Protein AF-A0A9X7N6F6-F1 (afdb_monomer_lite)

pLDDT: mean 71.25, std 15.25, range [35.34, 88.5]

Secondary structure (DSSP, 8-state):
---EEEEGGGTTSTT--EEEEEETTEEEEE---SSS--------EEESSHHHHHHHHHHHHSS---EE---S---S---

Sequence (79 aa):
MPDILLLIANKGTSHELTISDAGDELYCLDNTPDRLGKTWYELPRIYRSVRGCKLAAAKLLGEPQKWISPAQGGDANGC

Organism: Pseudomonas denitrificans (NCBI:txid43306)

Foldseek 3Di:
DWFKKWFPVQVPHLAIWMWTDPPPQKIWIDSDDPDDDHDDDGGTDIDNDPVVNQVVVCVVVVHRTDMDTPPDDPDDDDD

Structure (mmCIF, N/CA/C/O backbone):
data_AF-A0A9X7N6F6-F1
#
_entry.id   AF-A0A9X7N6F6-F1
#
loop_
_atom_site.group_PDB
_atom_site.id
_atom_site.type_symbol
_atom_site.label_atom_id
_atom_site.label_alt_id
_atom_site.label_comp_id
_atom_site.label_asym_id
_atom_site.label_entity_id
_atom_site.label_seq_id
_atom_site.pdbx_PDB_ins_code
_atom_site.Cartn_x
_atom_site.Cartn_y
_atom_site.Cartn_z
_atom_site.occupancy
_atom_site.B_iso_or_equiv
_atom_site.auth_seq_id
_atom_site.auth_comp_id
_atom_site.auth_asym_id
_atom_site.auth_atom_id
_atom_site.pdbx_PDB_model_num
ATOM 1 N N . MET A 1 1 ? 17.232 -3.816 -2.865 1.00 48.44 1 MET A N 1
ATOM 2 C CA . MET A 1 1 ? 16.121 -4.097 -1.929 1.00 48.44 1 MET A CA 1
ATOM 3 C C . MET A 1 1 ? 14.924 -3.320 -2.445 1.00 48.44 1 MET A C 1
ATOM 5 O O . MET A 1 1 ? 15.155 -2.174 -2.810 1.00 48.44 1 MET A O 1
ATOM 9 N N . PRO A 1 2 ? 13.725 -3.915 -2.567 1.00 59.94 2 PRO A N 1
ATOM 10 C CA . PRO A 1 2 ? 12.554 -3.177 -3.032 1.00 59.94 2 PRO A CA 1
ATOM 11 C C . PRO A 1 2 ? 12.245 -2.042 -2.052 1.00 59.94 2 PRO A C 1
ATOM 13 O O . PRO A 1 2 ? 12.245 -2.258 -0.836 1.00 59.94 2 PRO A O 1
ATOM 16 N N . ASP A 1 3 ? 12.007 -0.842 -2.576 1.00 72.06 3 ASP A N 1
ATOM 17 C CA . ASP A 1 3 ? 11.520 0.271 -1.768 1.00 72.06 3 ASP A CA 1
ATOM 18 C C . ASP A 1 3 ? 10.086 -0.041 -1.340 1.00 72.06 3 ASP A C 1
ATOM 20 O O . ASP A 1 3 ? 9.188 -0.219 -2.167 1.00 72.06 3 ASP A O 1
ATOM 24 N N . ILE A 1 4 ? 9.875 -0.133 -0.031 1.00 78.25 4 ILE A N 1
ATOM 25 C CA . ILE A 1 4 ? 8.555 -0.330 0.564 1.00 78.25 4 ILE A CA 1
ATOM 26 C C . ILE A 1 4 ? 8.149 0.983 1.232 1.00 78.25 4 ILE A C 1
ATOM 28 O O . ILE A 1 4 ? 8.977 1.698 1.790 1.00 78.25 4 ILE A O 1
ATOM 32 N N . LEU A 1 5 ? 6.870 1.329 1.180 1.00 80.38 5 LEU A N 1
ATOM 33 C CA . LEU A 1 5 ? 6.258 2.400 1.957 1.00 80.38 5 LEU A CA 1
ATOM 34 C C . LEU A 1 5 ? 5.074 1.824 2.724 1.00 80.38 5 LEU A C 1
ATOM 36 O O . LEU A 1 5 ? 4.287 1.057 2.182 1.00 80.38 5 LEU A O 1
ATOM 40 N N . LEU A 1 6 ? 4.918 2.233 3.974 1.00 77.69 6 LEU A N 1
ATOM 41 C CA . LEU A 1 6 ? 3.854 1.794 4.866 1.00 77.69 6 LEU A CA 1
ATOM 42 C C . LEU A 1 6 ? 2.949 2.967 5.227 1.00 77.69 6 LEU A C 1
ATOM 44 O O . LEU A 1 6 ? 3.404 4.099 5.442 1.00 77.69 6 LEU A O 1
ATOM 48 N N . LEU A 1 7 ? 1.656 2.688 5.327 1.00 76.00 7 LEU A N 1
ATOM 49 C CA . LEU A 1 7 ? 0.669 3.629 5.823 1.00 76.00 7 LEU A CA 1
ATOM 50 C C . LEU A 1 7 ? 0.744 3.728 7.355 1.00 76.00 7 LEU A C 1
ATOM 52 O O . LEU A 1 7 ? 0.434 2.766 8.053 1.00 76.00 7 LEU A O 1
ATOM 56 N N . ILE A 1 8 ? 1.086 4.905 7.896 1.00 70.38 8 ILE A N 1
ATOM 57 C CA . ILE A 1 8 ? 1.238 5.090 9.354 1.00 70.38 8 ILE A CA 1
ATOM 58 C C . ILE A 1 8 ? -0.094 4.923 10.083 1.00 70.38 8 ILE A C 1
ATOM 60 O O . ILE A 1 8 ? -0.128 4.314 11.147 1.00 70.38 8 ILE A O 1
ATOM 64 N N . ALA A 1 9 ? -1.174 5.482 9.523 1.00 68.19 9 ALA A N 1
ATOM 65 C CA . ALA A 1 9 ? -2.476 5.570 10.189 1.00 68.19 9 ALA A CA 1
ATOM 66 C C . ALA A 1 9 ? -3.007 4.201 10.645 1.00 68.19 9 ALA A C 1
ATOM 68 O O . ALA A 1 9 ? -3.721 4.122 11.638 1.00 68.19 9 ALA A O 1
ATOM 69 N N . ASN A 1 10 ? -2.588 3.132 9.961 1.00 69.31 10 ASN A N 1
ATOM 70 C CA . ASN A 1 10 ? -3.023 1.766 10.211 1.00 69.31 10 ASN A CA 1
ATOM 71 C C . ASN A 1 10 ? -1.859 0.802 10.491 1.00 69.31 10 ASN A C 1
ATO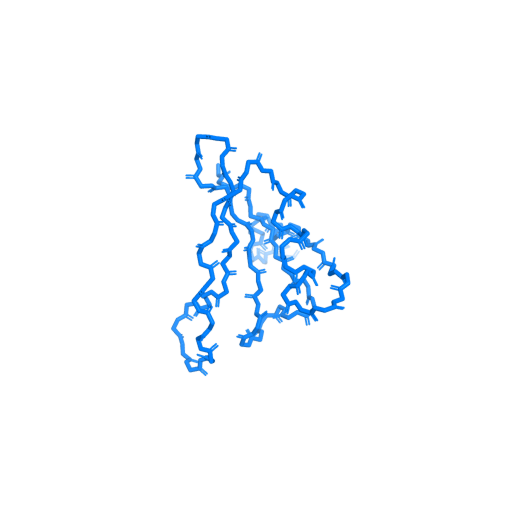M 73 O O . ASN A 1 10 ? -2.038 -0.410 10.398 1.00 69.31 10 ASN A O 1
ATOM 77 N N . LYS A 1 11 ? -0.666 1.308 10.827 1.00 72.50 11 LYS A N 1
ATOM 78 C CA . LYS A 1 11 ? 0.497 0.453 11.095 1.00 72.50 11 LYS A CA 1
ATOM 79 C C . LYS A 1 11 ? 0.207 -0.501 12.262 1.00 72.50 11 LYS A C 1
ATOM 81 O O . LYS A 1 11 ? -0.204 -0.070 13.337 1.00 72.50 11 LYS A O 1
ATOM 86 N N . GLY A 1 12 ? 0.431 -1.793 12.053 1.00 69.06 12 GLY A N 1
ATOM 87 C CA . GLY A 1 12 ? 0.156 -2.873 12.998 1.00 69.06 12 GLY A CA 1
ATOM 88 C C . GLY A 1 12 ? -1.302 -3.347 13.016 1.00 69.06 12 GLY A C 1
ATOM 89 O O . GLY A 1 12 ? -1.591 -4.396 13.598 1.00 69.06 12 GLY A O 1
ATOM 90 N N . THR A 1 13 ? -2.233 -2.656 12.350 1.00 71.56 13 THR A N 1
ATOM 91 C CA . THR A 1 13 ? -3.670 -2.978 12.401 1.00 71.56 13 THR A CA 1
ATOM 92 C C . THR A 1 13 ? -4.112 -3.871 11.239 1.00 71.56 13 THR A C 1
ATOM 94 O O . THR A 1 13 ? -3.332 -4.212 10.349 1.00 71.56 13 THR A O 1
ATOM 97 N N . SER A 1 14 ? -5.373 -4.314 11.258 1.00 69.88 14 SER A N 1
ATOM 98 C CA . SER A 1 14 ? -6.019 -5.046 10.156 1.00 69.88 14 SER A CA 1
ATOM 99 C C . SER A 1 14 ? -6.161 -4.265 8.855 1.00 69.88 14 SER A C 1
ATOM 101 O O . SER A 1 14 ? -6.586 -4.844 7.864 1.00 69.88 14 SER A O 1
ATOM 103 N N . HIS A 1 15 ? -5.834 -2.975 8.862 1.00 70.88 15 HIS A N 1
ATOM 104 C CA . HIS A 1 15 ? -6.041 -2.061 7.743 1.00 70.88 15 HIS A CA 1
ATOM 105 C C . HIS A 1 15 ? -4.725 -1.447 7.244 1.00 70.88 15 HIS A C 1
ATOM 107 O O . HIS A 1 15 ? -4.733 -0.374 6.632 1.00 70.88 15 HIS A O 1
ATOM 113 N N . GLU A 1 16 ? -3.590 -2.067 7.578 1.00 79.62 16 GLU A N 1
ATOM 114 C CA . GLU A 1 16 ? -2.276 -1.604 7.144 1.00 79.62 16 GLU A CA 1
ATOM 115 C C . GLU A 1 16 ? -2.155 -1.704 5.622 1.00 79.62 16 GLU A C 1
ATOM 117 O O . GLU A 1 16 ? -2.230 -2.787 5.053 1.00 79.62 16 GLU A O 1
ATOM 122 N N . LEU A 1 17 ? -1.928 -0.564 4.966 1.00 82.94 17 LEU A N 1
ATOM 123 C CA . LEU A 1 17 ? -1.622 -0.526 3.542 1.00 82.94 17 LEU A CA 1
ATOM 124 C C . LEU A 1 17 ? -0.120 -0.405 3.325 1.00 82.94 17 LEU A C 1
ATOM 126 O O . LEU A 1 17 ? 0.550 0.421 3.953 1.00 82.94 17 LEU A O 1
ATOM 130 N N . THR A 1 18 ? 0.380 -1.170 2.368 1.00 85.44 18 THR A N 1
ATOM 131 C CA . THR A 1 18 ? 1.775 -1.158 1.944 1.00 85.44 18 THR A CA 1
ATOM 132 C C . THR A 1 18 ? 1.854 -0.810 0.462 1.00 85.44 18 THR A C 1
ATOM 134 O O . THR A 1 18 ? 0.988 -1.184 -0.328 1.00 85.44 18 THR A O 1
ATOM 137 N N . ILE A 1 19 ? 2.864 -0.034 0.084 1.00 86.44 19 ILE A N 1
ATOM 138 C CA . ILE A 1 19 ? 3.252 0.176 -1.306 1.00 86.44 19 ILE A CA 1
ATOM 139 C C . ILE A 1 19 ? 4.615 -0.469 -1.473 1.00 86.44 19 ILE A C 1
ATOM 141 O O . ILE A 1 19 ? 5.538 -0.101 -0.754 1.00 86.44 19 ILE A O 1
ATOM 145 N N . SER A 1 20 ? 4.756 -1.389 -2.410 1.00 85.94 20 SER A N 1
ATOM 146 C CA . SER A 1 20 ? 6.022 -2.059 -2.706 1.00 85.94 20 SER A CA 1
ATOM 147 C C . SER A 1 20 ? 6.400 -1.855 -4.166 1.00 85.94 20 SER A C 1
ATOM 149 O O . SER A 1 20 ? 5.530 -1.757 -5.030 1.00 85.94 20 SER A O 1
ATOM 151 N N . ASP A 1 21 ? 7.698 -1.767 -4.444 1.00 84.44 21 ASP A N 1
ATOM 152 C CA . ASP A 1 21 ? 8.216 -1.937 -5.801 1.00 84.44 21 ASP A CA 1
ATOM 153 C C . ASP A 1 21 ? 7.932 -3.373 -6.276 1.00 84.44 21 ASP A C 1
ATOM 155 O O . ASP A 1 21 ? 8.313 -4.347 -5.619 1.00 84.44 21 ASP A O 1
ATOM 159 N N . ALA A 1 22 ? 7.215 -3.486 -7.390 1.00 78.19 22 ALA A N 1
ATOM 160 C CA . ALA A 1 22 ? 6.829 -4.746 -8.012 1.00 78.19 22 ALA A CA 1
ATOM 161 C C . ALA A 1 22 ? 7.859 -5.236 -9.047 1.00 78.19 22 ALA A C 1
ATOM 163 O O . ALA A 1 22 ? 7.705 -6.338 -9.575 1.00 78.19 22 ALA A O 1
ATOM 164 N N . GLY A 1 23 ? 8.890 -4.436 -9.335 1.00 75.19 23 GLY A N 1
ATOM 165 C CA . GLY A 1 23 ? 9.767 -4.599 -10.490 1.00 75.19 23 GLY A CA 1
ATOM 166 C C . GLY A 1 23 ? 9.216 -3.898 -11.736 1.00 75.19 23 GLY A C 1
ATOM 167 O O . GLY A 1 23 ? 8.072 -3.447 -11.765 1.00 75.19 23 GLY A O 1
ATOM 168 N N . ASP A 1 24 ? 10.049 -3.776 -12.773 1.00 79.62 24 ASP A N 1
ATOM 169 C CA . ASP A 1 24 ? 9.682 -3.203 -14.081 1.00 79.62 24 ASP A CA 1
ATOM 170 C C . ASP A 1 24 ? 9.080 -1.780 -14.035 1.00 79.62 24 ASP A C 1
ATOM 172 O O . ASP A 1 24 ? 8.203 -1.439 -14.826 1.00 79.62 24 ASP A O 1
ATOM 176 N N . GLU A 1 25 ? 9.553 -0.933 -13.109 1.00 75.81 25 GLU A N 1
ATOM 177 C CA . GLU A 1 25 ? 9.042 0.436 -12.871 1.00 75.81 25 GLU A CA 1
ATOM 178 C C . GLU A 1 25 ? 7.582 0.489 -12.371 1.00 75.81 25 GLU A C 1
ATOM 180 O O . GLU A 1 25 ? 6.887 1.509 -12.487 1.00 75.81 25 GLU A O 1
ATOM 185 N N . LEU A 1 26 ? 7.095 -0.612 -11.800 1.00 82.75 26 LEU A N 1
ATOM 186 C CA . LEU A 1 26 ? 5.742 -0.740 -11.280 1.00 82.75 26 LEU A CA 1
ATOM 187 C C . LEU A 1 26 ? 5.740 -0.806 -9.751 1.00 82.75 26 LEU A C 1
ATOM 189 O O . LEU A 1 26 ? 6.662 -1.291 -9.111 1.00 82.75 26 LEU A O 1
ATOM 193 N N . TYR A 1 27 ? 4.651 -0.335 -9.159 1.00 83.81 27 TYR A N 1
ATOM 194 C CA . TYR A 1 27 ? 4.406 -0.353 -7.725 1.00 83.81 27 TYR A CA 1
ATOM 195 C C . TYR A 1 27 ? 3.090 -1.064 -7.435 1.00 83.81 27 TYR A C 1
ATOM 197 O O . TYR A 1 27 ? 2.076 -0.801 -8.088 1.00 83.81 27 TYR A O 1
ATOM 205 N N . CYS A 1 28 ? 3.087 -1.913 -6.417 1.00 83.88 28 CYS A N 1
ATOM 206 C CA . CYS A 1 28 ? 1.899 -2.579 -5.903 1.00 83.88 28 CYS A CA 1
ATOM 207 C C . CYS A 1 28 ? 1.368 -1.832 -4.681 1.00 83.88 28 CYS A C 1
ATOM 209 O O . CYS A 1 28 ? 2.149 -1.394 -3.845 1.00 83.88 28 CYS A O 1
ATOM 211 N N . LEU A 1 29 ? 0.047 -1.682 -4.578 1.00 84.62 29 LEU A N 1
ATOM 212 C CA . LEU A 1 29 ? -0.642 -1.335 -3.333 1.00 84.62 29 LEU A CA 1
ATOM 213 C C . LEU A 1 29 ? -1.239 -2.623 -2.760 1.00 84.62 29 LEU A C 1
ATOM 215 O O . LEU A 1 29 ? -1.962 -3.304 -3.481 1.00 84.62 29 LEU A O 1
ATOM 219 N N . ASP A 1 30 ? -0.951 -2.946 -1.503 1.00 80.25 30 A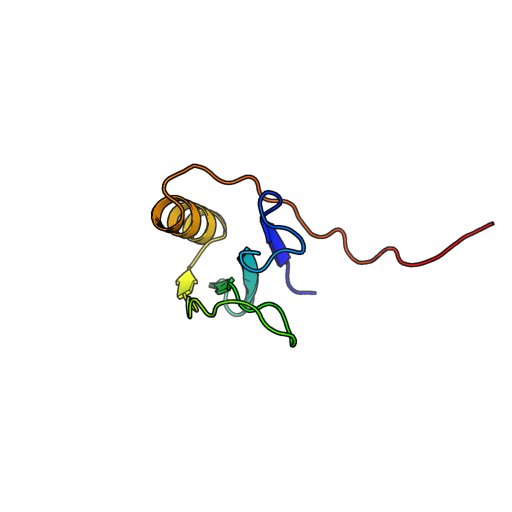SP A N 1
ATOM 220 C CA . ASP A 1 30 ? -1.409 -4.178 -0.852 1.00 80.25 30 ASP A CA 1
ATOM 221 C C . ASP A 1 30 ? -1.931 -3.890 0.567 1.00 80.25 30 ASP A C 1
ATOM 223 O O . ASP A 1 30 ? -1.442 -2.988 1.248 1.00 80.25 30 ASP A O 1
ATOM 227 N N . ASN A 1 31 ? -2.934 -4.654 0.999 1.00 75.56 31 ASN A N 1
ATOM 228 C CA . ASN A 1 31 ? -3.534 -4.651 2.338 1.00 75.56 31 ASN A CA 1
ATOM 229 C C . ASN A 1 31 ? -3.512 -6.057 2.963 1.00 75.56 31 ASN A C 1
ATOM 231 O O . ASN A 1 31 ? -4.431 -6.438 3.688 1.00 75.56 31 ASN A O 1
ATOM 235 N N . THR A 1 32 ? -2.519 -6.876 2.622 1.00 66.00 32 THR A N 1
ATOM 236 C CA . THR A 1 32 ? -2.404 -8.245 3.126 1.00 66.00 32 THR A CA 1
ATOM 237 C C . THR A 1 32 ? -1.347 -8.301 4.224 1.00 66.00 32 THR A C 1
ATOM 239 O O . THR A 1 32 ? -0.170 -8.527 3.946 1.00 66.00 32 THR A O 1
ATOM 242 N N . PRO A 1 33 ? -1.717 -8.088 5.495 1.00 55.31 33 PRO A N 1
ATOM 243 C CA . PRO A 1 33 ? -0.822 -8.392 6.592 1.00 55.31 33 PRO A CA 1
ATOM 244 C C . PRO A 1 33 ? -0.739 -9.910 6.755 1.00 55.31 33 PRO A C 1
ATOM 246 O O . PRO A 1 33 ? -1.751 -10.602 6.890 1.00 55.31 33 PRO A O 1
ATOM 249 N N . ASP A 1 34 ? 0.494 -10.405 6.738 1.00 57.09 34 ASP A N 1
ATOM 250 C CA . ASP A 1 34 ? 0.827 -11.814 6.885 1.00 57.09 34 ASP A CA 1
ATOM 251 C C . ASP A 1 34 ? 0.189 -12.398 8.164 1.00 57.09 34 ASP A C 1
ATOM 253 O O . ASP A 1 34 ? 0.285 -11.825 9.251 1.00 57.09 34 ASP A O 1
ATOM 257 N N . ARG A 1 35 ? -0.521 -13.519 7.982 1.00 49.75 35 ARG A N 1
ATOM 258 C CA . ARG A 1 35 ? -1.003 -14.502 8.974 1.00 49.75 35 ARG A CA 1
ATOM 259 C C . ARG A 1 35 ? -1.358 -13.972 10.376 1.00 49.75 35 ARG A C 1
ATOM 261 O O . ARG A 1 35 ? -0.493 -13.932 11.238 1.00 49.75 35 ARG A O 1
ATOM 268 N N . LEU A 1 36 ? -2.657 -13.732 10.628 1.00 48.78 36 LEU A N 1
ATOM 269 C CA . LEU A 1 36 ? -3.423 -14.058 11.865 1.00 48.78 36 LEU A CA 1
ATOM 270 C C . LEU A 1 36 ? -4.639 -13.117 12.042 1.00 48.78 36 LEU A C 1
ATOM 272 O O . LEU A 1 36 ? -4.633 -12.210 12.868 1.00 48.78 36 LEU A O 1
ATOM 276 N N . GLY A 1 37 ? -5.717 -13.361 11.285 1.00 52.41 37 GLY A N 1
ATOM 277 C CA . GLY A 1 37 ? -7.067 -12.905 11.666 1.00 52.41 37 GLY A CA 1
ATOM 278 C C . GLY A 1 37 ? -7.451 -11.454 11.347 1.00 52.41 37 GLY A C 1
ATOM 279 O O . GLY A 1 37 ? -8.058 -10.791 12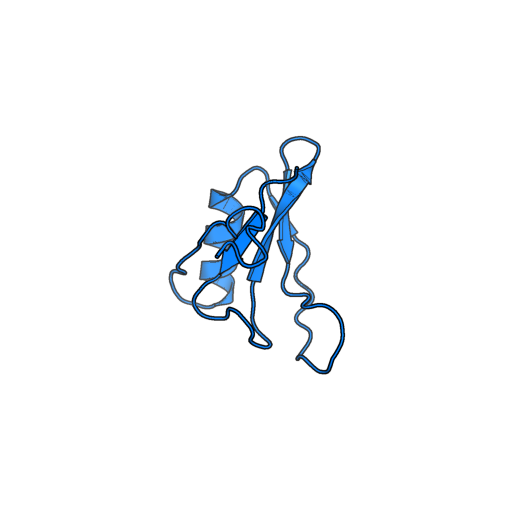.183 1.00 52.41 37 GLY A O 1
ATOM 280 N N . LYS A 1 38 ? -7.153 -10.953 10.144 1.00 48.59 38 LYS A N 1
ATOM 281 C CA . LYS A 1 38 ? -7.519 -9.592 9.712 1.00 48.59 38 LYS A CA 1
ATOM 282 C C . LYS A 1 38 ? -8.530 -9.643 8.554 1.00 48.59 38 LYS A C 1
ATOM 284 O O . LYS A 1 38 ? -8.491 -10.561 7.740 1.00 48.59 38 LYS A O 1
ATOM 289 N N . THR A 1 39 ? -9.480 -8.706 8.530 1.00 50.44 39 THR A N 1
ATOM 290 C CA . THR A 1 39 ? -10.546 -8.604 7.517 1.00 50.44 39 THR A CA 1
ATOM 291 C C . THR A 1 39 ? -9.938 -8.340 6.141 1.00 50.44 39 THR A C 1
ATOM 293 O O . THR A 1 39 ? -9.351 -7.285 5.918 1.00 50.44 39 THR A O 1
ATOM 296 N N . TRP A 1 40 ? -10.069 -9.303 5.232 1.00 44.44 40 TRP A N 1
ATOM 297 C CA . TRP A 1 40 ? -9.452 -9.268 3.909 1.00 44.44 40 TRP A CA 1
ATOM 298 C C . TRP A 1 40 ? -10.171 -8.267 3.001 1.00 44.44 40 TRP A C 1
ATOM 300 O O . TRP A 1 40 ? -11.326 -8.473 2.634 1.00 44.44 40 TRP A O 1
ATOM 310 N N . TYR A 1 41 ? -9.474 -7.203 2.611 1.00 53.94 41 TYR A N 1
ATOM 311 C CA . TYR A 1 41 ? -9.809 -6.442 1.410 1.00 53.94 41 TYR A CA 1
ATOM 312 C C . TYR A 1 41 ? -8.755 -6.781 0.361 1.00 53.94 41 TYR A C 1
ATOM 314 O O . TYR A 1 41 ? -7.619 -6.322 0.452 1.00 53.94 41 TYR A O 1
ATOM 322 N N . GLU A 1 42 ? -9.114 -7.606 -0.618 1.00 54.25 42 GLU A N 1
ATOM 323 C CA . GLU A 1 42 ? -8.213 -7.965 -1.712 1.00 54.25 42 GLU A CA 1
ATOM 324 C C . GLU A 1 42 ? -8.030 -6.740 -2.624 1.00 54.25 42 GLU A C 1
ATOM 326 O O . GLU A 1 42 ? -8.919 -6.378 -3.397 1.00 54.25 42 GLU A O 1
ATOM 331 N N . LEU A 1 43 ? -6.903 -6.036 -2.488 1.00 61.53 43 LEU A N 1
ATOM 332 C CA . LEU A 1 43 ? -6.605 -4.840 -3.285 1.00 61.53 43 LEU A CA 1
ATOM 333 C C . LEU A 1 43 ? -5.266 -4.882 -4.043 1.00 61.53 43 LEU A C 1
ATOM 335 O O . LEU A 1 43 ? -4.622 -3.839 -4.120 1.00 61.53 43 LEU A O 1
ATOM 339 N N . PRO A 1 44 ? -4.847 -5.994 -4.678 1.00 66.88 44 PRO A N 1
ATOM 340 C CA . PRO A 1 44 ? -3.637 -5.992 -5.490 1.00 66.88 44 PRO A CA 1
ATOM 341 C C . PRO A 1 44 ? -3.856 -5.128 -6.736 1.00 66.88 44 PRO A C 1
ATOM 343 O O . PRO A 1 44 ? -4.576 -5.492 -7.669 1.00 66.88 44 PRO A O 1
ATOM 346 N N . ARG A 1 45 ? -3.251 -3.940 -6.755 1.00 78.88 45 ARG A N 1
ATOM 347 C CA . ARG A 1 45 ? -3.292 -3.042 -7.913 1.00 78.88 45 ARG A CA 1
ATOM 348 C C . ARG A 1 45 ? -1.896 -2.572 -8.273 1.00 78.88 45 ARG A C 1
ATOM 350 O O . ARG A 1 45 ? -1.175 -2.047 -7.429 1.00 78.88 45 ARG A O 1
ATOM 357 N N . ILE A 1 46 ? -1.574 -2.729 -9.552 1.00 81.94 46 ILE A N 1
ATOM 358 C CA . ILE A 1 46 ? -0.307 -2.323 -10.151 1.00 81.94 46 ILE A CA 1
ATOM 359 C C . ILE A 1 46 ? -0.433 -0.884 -10.663 1.00 81.94 46 ILE A C 1
ATOM 361 O O . ILE A 1 46 ? -1.354 -0.553 -11.416 1.00 81.94 46 ILE A O 1
ATOM 365 N N . TYR A 1 47 ? 0.511 -0.029 -10.282 1.00 83.75 47 TYR A N 1
ATOM 366 C CA . TYR A 1 47 ? 0.592 1.372 -10.686 1.00 83.75 47 TYR A CA 1
ATOM 367 C C . TYR A 1 47 ? 1.988 1.721 -11.187 1.00 83.75 47 TYR A C 1
ATOM 369 O O . TYR A 1 47 ? 2.978 1.183 -10.724 1.00 83.75 47 TYR A O 1
ATOM 377 N N . ARG A 1 48 ? 2.088 2.715 -12.072 1.00 85.81 48 ARG A N 1
ATOM 378 C CA . ARG A 1 48 ? 3.379 3.192 -12.610 1.00 85.81 48 ARG A CA 1
ATOM 379 C C . ARG A 1 48 ? 4.136 4.162 -11.693 1.00 85.81 48 ARG A C 1
ATOM 381 O O . ARG A 1 48 ?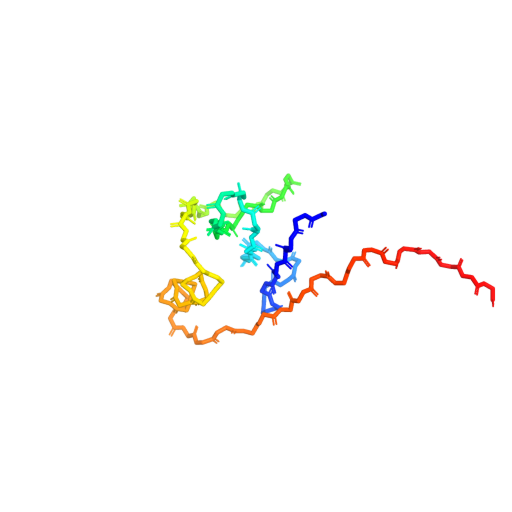 5.133 4.740 -12.094 1.00 85.81 48 ARG A O 1
ATOM 388 N N . SER A 1 49 ? 3.599 4.477 -10.511 1.00 88.50 49 SER A N 1
ATOM 389 C CA . SER A 1 49 ? 4.262 5.386 -9.568 1.00 88.50 49 SER A CA 1
ATOM 390 C C . SER A 1 49 ? 3.711 5.261 -8.152 1.00 88.50 49 SER A C 1
ATOM 392 O O . SER A 1 49 ? 2.508 5.067 -7.956 1.00 88.50 49 SER A O 1
ATOM 394 N N . VAL A 1 50 ? 4.567 5.543 -7.166 1.00 86.50 50 VAL A N 1
ATOM 395 C CA . VAL A 1 50 ? 4.190 5.716 -5.752 1.00 86.50 50 VAL A CA 1
ATOM 396 C C . VAL A 1 50 ? 3.036 6.709 -5.581 1.00 86.50 50 VAL A C 1
ATOM 398 O O . VAL A 1 50 ? 2.119 6.484 -4.791 1.00 86.50 50 VAL A O 1
ATOM 401 N N . ARG A 1 51 ? 3.050 7.825 -6.326 1.00 87.31 51 ARG A N 1
ATOM 402 C CA . ARG A 1 51 ? 1.981 8.835 -6.269 1.00 87.31 51 ARG A CA 1
ATOM 403 C C . ARG A 1 51 ? 0.630 8.238 -6.674 1.00 87.31 51 ARG A C 1
ATOM 405 O O . ARG A 1 51 ? -0.376 8.554 -6.040 1.00 87.31 51 ARG A O 1
ATOM 412 N N . GLY A 1 52 ? 0.615 7.375 -7.691 1.00 87.12 52 GLY A N 1
ATOM 413 C CA . GLY A 1 52 ? -0.574 6.639 -8.125 1.00 87.12 52 GLY A CA 1
ATOM 414 C C . GLY A 1 52 ? -1.143 5.757 -7.015 1.00 87.12 52 GLY A C 1
ATOM 415 O O . GLY A 1 52 ? -2.336 5.850 -6.721 1.00 87.12 52 GLY A O 1
ATOM 416 N N . CYS A 1 53 ? -0.284 5.002 -6.328 1.00 87.06 53 CYS A N 1
ATOM 417 C CA . CYS A 1 53 ? -0.694 4.168 -5.199 1.00 87.06 53 CYS A CA 1
ATOM 418 C C . CYS A 1 53 ? -1.283 4.995 -4.043 1.00 87.06 53 CYS A C 1
ATOM 420 O O . CYS A 1 53 ? -2.351 4.668 -3.529 1.00 87.06 53 CYS A O 1
ATOM 422 N N . LYS A 1 54 ? -0.645 6.116 -3.670 1.00 87.06 54 LYS A N 1
ATOM 423 C CA . LYS A 1 54 ? -1.143 7.004 -2.598 1.00 87.06 54 LYS A CA 1
ATOM 424 C C . LYS A 1 54 ? -2.518 7.596 -2.922 1.00 8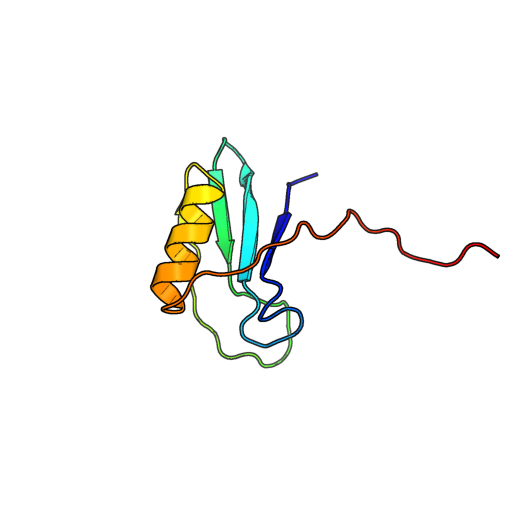7.06 54 LYS A C 1
ATOM 426 O O . LYS A 1 54 ? -3.371 7.683 -2.041 1.00 87.06 54 LYS A O 1
ATOM 431 N N . LEU A 1 55 ? -2.744 7.987 -4.179 1.00 87.31 55 LEU A N 1
ATOM 432 C CA . LEU A 1 55 ? -4.043 8.488 -4.641 1.00 87.31 55 LEU A CA 1
ATOM 433 C C . LEU A 1 55 ? -5.116 7.398 -4.621 1.00 87.31 55 LEU A C 1
ATOM 435 O O . LEU A 1 55 ? -6.252 7.670 -4.238 1.00 87.31 55 LEU A O 1
ATOM 439 N N . ALA A 1 56 ? -4.769 6.177 -5.028 1.00 85.06 56 ALA A N 1
ATOM 440 C CA . ALA A 1 56 ? -5.680 5.043 -4.968 1.00 85.06 56 ALA A CA 1
ATOM 441 C C . ALA A 1 56 ? -6.095 4.734 -3.527 1.00 85.06 56 ALA A C 1
ATOM 443 O O . ALA A 1 56 ? -7.287 4.635 -3.248 1.00 85.06 56 ALA A O 1
ATOM 444 N N . ALA A 1 57 ? -5.135 4.684 -2.605 1.00 84.69 57 ALA A N 1
ATOM 445 C CA . ALA A 1 57 ? -5.402 4.488 -1.186 1.00 84.69 57 ALA A CA 1
ATOM 446 C C . ALA A 1 57 ? -6.275 5.604 -0.586 1.00 84.69 57 ALA A C 1
ATOM 448 O O . ALA A 1 57 ? -7.223 5.310 0.133 1.00 84.69 57 ALA A O 1
ATOM 449 N N . ALA A 1 58 ? -6.019 6.874 -0.923 1.00 85.50 58 ALA A N 1
ATOM 450 C CA . ALA A 1 58 ? -6.848 7.988 -0.455 1.00 85.50 58 ALA A CA 1
ATOM 451 C C . ALA A 1 58 ? -8.295 7.904 -0.974 1.00 85.50 58 ALA A C 1
ATOM 453 O O . ALA A 1 58 ? -9.234 8.191 -0.239 1.00 85.50 58 ALA A O 1
ATOM 454 N N . LYS A 1 59 ? -8.495 7.464 -2.226 1.00 84.38 59 LYS A N 1
ATOM 455 C CA . LYS A 1 59 ? -9.837 7.208 -2.778 1.00 84.38 59 LYS A CA 1
ATOM 456 C C . LYS A 1 59 ? -10.547 6.051 -2.078 1.00 84.38 59 LYS A C 1
ATOM 458 O O . LYS A 1 59 ? -11.756 6.114 -1.903 1.00 84.38 59 LYS A O 1
ATOM 463 N N . LEU A 1 60 ? -9.807 5.009 -1.710 1.00 80.25 60 LEU A N 1
ATOM 464 C CA . LEU A 1 60 ? -10.347 3.836 -1.022 1.00 80.25 60 LEU A CA 1
ATOM 465 C C . LEU A 1 60 ? -10.746 4.146 0.424 1.00 80.25 60 LEU A C 1
ATOM 467 O O . LEU A 1 60 ? -11.782 3.680 0.879 1.00 80.25 60 LEU A O 1
ATOM 471 N N . LEU A 1 61 ? -9.934 4.937 1.126 1.00 79.38 61 LEU A N 1
ATOM 472 C CA . LEU A 1 61 ? -10.136 5.269 2.539 1.00 79.38 61 LEU A CA 1
ATOM 473 C C . LEU A 1 61 ? -10.961 6.549 2.752 1.00 79.38 61 LEU A C 1
ATOM 475 O O . LEU A 1 61 ? -11.310 6.869 3.881 1.00 79.38 61 LEU A O 1
ATOM 479 N N . GLY A 1 62 ? -11.282 7.284 1.683 1.00 81.81 62 GLY A N 1
ATOM 480 C CA . GLY A 1 62 ? -12.095 8.504 1.736 1.00 81.81 62 GLY A CA 1
ATOM 481 C C . GLY A 1 62 ? -11.360 9.749 2.245 1.00 81.81 62 GLY A C 1
ATOM 482 O O . GLY A 1 62 ? -11.951 10.825 2.280 1.00 81.81 62 GLY A O 1
ATOM 483 N N . GLU A 1 63 ? -10.078 9.640 2.595 1.00 81.50 63 GLU A N 1
ATOM 484 C CA . GLU A 1 63 ? -9.289 10.746 3.140 1.00 81.50 63 GLU A CA 1
ATOM 485 C C . GLU A 1 63 ? -7.792 10.652 2.768 1.00 81.50 63 GLU A C 1
ATOM 487 O O . GLU A 1 63 ? -7.278 9.560 2.487 1.00 81.50 63 GLU A O 1
ATOM 492 N N . PRO A 1 64 ? -7.051 11.780 2.769 1.00 79.81 64 PRO A N 1
ATOM 493 C CA . PRO A 1 64 ? -5.608 11.790 2.547 1.00 79.81 64 PRO A CA 1
ATOM 494 C C . PRO A 1 64 ? -4.833 11.014 3.618 1.00 79.81 64 PRO A C 1
ATOM 496 O O . PRO A 1 64 ? -5.050 11.175 4.813 1.00 79.81 64 PRO A O 1
ATOM 499 N N . GLN A 1 65 ? -3.853 10.231 3.174 1.00 83.06 65 GLN A N 1
ATOM 500 C CA . GLN A 1 65 ? -3.118 9.293 4.019 1.00 83.06 65 GLN A CA 1
ATOM 501 C C . GLN A 1 65 ? -1.659 9.713 4.257 1.00 83.06 65 GLN A C 1
ATOM 503 O O . GLN A 1 65 ? -1.007 10.255 3.358 1.00 83.06 65 GLN A O 1
ATOM 508 N N . LYS A 1 66 ? -1.114 9.414 5.446 1.00 84.00 66 LYS A N 1
ATOM 509 C CA . LYS A 1 66 ? 0.300 9.664 5.798 1.00 84.00 66 LYS A CA 1
ATOM 510 C C . LYS A 1 66 ? 1.159 8.410 5.620 1.00 84.00 66 LYS A C 1
ATOM 512 O O . LYS A 1 66 ? 0.944 7.411 6.294 1.00 84.00 66 LYS A O 1
ATOM 517 N N . TRP A 1 67 ? 2.180 8.496 4.771 1.00 85.12 67 TRP A N 1
ATOM 518 C CA . TRP A 1 67 ? 3.046 7.372 4.394 1.00 85.12 67 TRP A CA 1
ATOM 519 C C . TRP A 1 67 ? 4.466 7.548 4.927 1.00 85.12 67 TRP A C 1
ATOM 521 O O . TRP A 1 67 ? 4.995 8.659 4.864 1.00 85.12 67 TRP A O 1
ATOM 531 N N . ILE A 1 68 ? 5.091 6.459 5.372 1.00 84.56 68 ILE A N 1
ATOM 532 C CA . ILE A 1 68 ? 6.508 6.403 5.762 1.00 84.56 68 ILE A CA 1
ATOM 533 C C . ILE A 1 68 ? 7.227 5.308 4.996 1.00 84.56 68 ILE A C 1
ATOM 535 O O . ILE A 1 68 ? 6.628 4.294 4.658 1.00 84.56 68 ILE A O 1
ATOM 539 N N . SER A 1 69 ? 8.526 5.471 4.785 1.00 80.25 69 SER A N 1
ATOM 540 C CA . SER A 1 69 ? 9.377 4.319 4.506 1.00 80.25 69 SER A CA 1
ATOM 541 C C . SER A 1 69 ? 9.515 3.512 5.802 1.00 80.25 69 SER A C 1
ATOM 543 O O . SER A 1 69 ? 9.829 4.111 6.837 1.00 80.25 69 SER A O 1
ATOM 545 N N . PRO A 1 70 ? 9.295 2.183 5.801 1.00 66.00 70 PRO A N 1
ATOM 546 C CA . PRO A 1 70 ? 9.924 1.357 6.808 1.00 66.00 70 PRO A CA 1
ATOM 547 C C . PRO A 1 70 ? 11.416 1.593 6.615 1.00 66.00 70 PRO A C 1
ATOM 549 O O . PRO A 1 70 ? 11.969 1.259 5.569 1.00 66.00 70 PRO A O 1
ATOM 552 N N . ALA A 1 71 ? 12.054 2.267 7.567 1.00 55.47 71 ALA A N 1
ATOM 553 C CA . ALA A 1 71 ? 13.504 2.294 7.597 1.00 55.47 71 ALA A CA 1
ATOM 554 C C . ALA A 1 71 ? 13.980 0.843 7.422 1.00 55.47 71 ALA A C 1
ATOM 556 O O . ALA A 1 71 ? 13.444 -0.049 8.087 1.00 55.47 71 ALA A O 1
ATOM 557 N N . GLN A 1 72 ? 14.905 0.605 6.483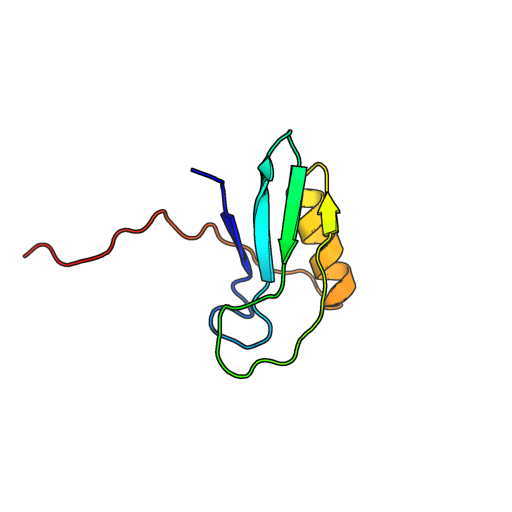 1.00 46.53 72 GLN A N 1
ATOM 558 C CA . GLN A 1 72 ? 15.612 -0.673 6.381 1.00 46.53 72 GLN A CA 1
ATOM 559 C C . GLN A 1 72 ? 15.973 -1.113 7.798 1.00 46.53 72 GLN A C 1
ATOM 561 O O . GLN A 1 72 ? 16.485 -0.296 8.564 1.00 46.53 72 GLN A O 1
ATOM 566 N N . GLY A 1 73 ? 15.618 -2.348 8.155 1.00 41.62 73 GLY A N 1
ATOM 567 C CA . GLY A 1 73 ? 15.736 -2.853 9.515 1.00 41.62 73 GLY A CA 1
ATOM 568 C C . GLY A 1 73 ? 17.076 -2.488 10.148 1.00 41.62 73 GLY A C 1
ATOM 569 O O . GLY A 1 73 ? 18.120 -2.981 9.737 1.00 41.62 73 GLY A O 1
ATOM 570 N N . GLY A 1 74 ? 17.026 -1.622 11.153 1.00 35.34 74 GLY A N 1
ATOM 571 C CA . GLY A 1 74 ? 18.008 -1.605 12.219 1.00 35.34 74 GLY A CA 1
ATOM 572 C C . GLY A 1 74 ? 17.383 -2.364 13.372 1.00 35.34 74 GLY A C 1
ATOM 573 O O . GLY A 1 74 ? 16.723 -1.756 14.211 1.00 35.34 74 GLY A O 1
ATOM 574 N N . ASP A 1 75 ? 17.500 -3.687 13.355 1.00 43.59 75 ASP A N 1
ATOM 575 C CA . ASP A 1 75 ? 17.216 -4.485 14.540 1.00 43.59 75 ASP A CA 1
ATOM 576 C C . ASP A 1 75 ? 18.461 -4.517 15.439 1.00 43.59 75 ASP A C 1
ATOM 578 O O . ASP A 1 75 ? 19.589 -4.552 14.948 1.00 43.59 75 ASP A O 1
ATOM 582 N N . ALA A 1 76 ? 18.196 -4.577 16.744 1.00 43.97 76 ALA A N 1
ATOM 583 C CA . ALA A 1 76 ? 19.078 -4.973 17.843 1.00 43.97 76 ALA A CA 1
ATOM 584 C C . ALA A 1 76 ? 20.227 -4.042 18.308 1.00 43.97 76 ALA A C 1
ATOM 586 O O . ALA A 1 76 ? 21.240 -3.852 17.648 1.00 43.97 76 ALA A O 1
ATOM 587 N N . ASN A 1 77 ? 20.077 -3.585 19.562 1.00 49.91 77 ASN A N 1
ATOM 588 C CA . ASN A 1 77 ? 21.088 -3.572 20.633 1.00 49.91 77 ASN A CA 1
ATOM 589 C C . ASN A 1 77 ? 22.567 -3.363 20.246 1.00 49.91 77 ASN A C 1
ATOM 591 O O . ASN A 1 77 ? 23.237 -4.275 19.768 1.00 49.91 77 ASN A O 1
ATOM 595 N N . GLY A 1 78 ? 23.120 -2.228 20.670 1.00 38.84 78 GLY A N 1
ATOM 596 C CA . GLY A 1 78 ? 24.560 -2.022 20.801 1.00 38.84 78 GLY A CA 1
ATOM 597 C C . GLY A 1 78 ? 24.863 -1.141 22.009 1.00 38.84 78 GLY A C 1
ATOM 598 O O . GLY A 1 78 ? 24.901 0.070 21.846 1.00 38.84 78 GLY A O 1
ATOM 599 N N . CYS A 1 79 ? 25.018 -1.804 23.163 1.00 38.53 79 CYS A N 1
ATOM 600 C CA . CYS A 1 79 ? 25.699 -1.427 24.415 1.00 38.53 79 CYS A CA 1
ATOM 601 C C . CYS A 1 79 ? 25.573 0.006 24.961 1.00 38.53 79 CYS A C 1
ATOM 603 O O . CYS A 1 79 ? 26.161 0.937 24.371 1.00 38.53 79 CYS A O 1
#

Radius of gyration: 13.4 Å; chains: 1; bounding box: 38×26×38 Å